Protein AF-A0A7S1E0P8-F1 (afdb_monomer_lite)

Radius of gyration: 12.57 Å; chains: 1; bounding box: 30×22×33 Å

InterPro domains:
  IPR011989 Armadillo-like helical [G3DSA:1.25.10.10] (1-109)

Sequence (109 aa):
TLSYAMFSDHELVRTAGTEAMCNLIPHPAMMKYLSDAENLRLWLAFAASYEENFECARAALGCLAMSTDVQDVAEILVGLKTFRESALSLLESGKLELMHRVLVMIQNL

pLDDT: mean 96.44, std 2.89, range [74.25, 98.56]

Structure (mmCIF, N/CA/C/O backbone):
data_AF-A0A7S1E0P8-F1
#
_entry.id   AF-A0A7S1E0P8-F1
#
loop_
_atom_site.group_PDB
_atom_site.id
_atom_site.type_symbol
_atom_site.label_atom_id
_atom_site.label_alt_id
_atom_site.label_comp_id
_atom_site.label_asym_id
_atom_site.label_entity_id
_atom_site.label_seq_id
_atom_site.pdbx_PDB_ins_code
_atom_site.Cartn_x
_atom_site.Cartn_y
_atom_site.Cartn_z
_atom_site.occupancy
_atom_site.B_iso_or_equiv
_atom_site.auth_seq_id
_atom_site.auth_comp_id
_atom_site.auth_asym_id
_atom_site.auth_atom_id
_atom_site.pdbx_PDB_model_num
ATOM 1 N N . THR A 1 1 ? -0.166 7.648 -19.091 1.00 74.25 1 THR A N 1
ATOM 2 C CA . THR A 1 1 ? 0.280 6.334 -18.568 1.00 74.25 1 THR A CA 1
ATOM 3 C C . THR A 1 1 ? -0.721 5.812 -17.548 1.00 74.25 1 THR A C 1
ATOM 5 O O . THR A 1 1 ? -1.509 6.601 -17.043 1.00 74.25 1 THR A O 1
ATOM 8 N N . LEU A 1 2 ? -0.723 4.504 -17.265 1.00 87.00 2 LEU A N 1
ATOM 9 C CA . LEU A 1 2 ? -1.668 3.861 -16.334 1.00 87.00 2 LEU A CA 1
ATOM 10 C C . LEU A 1 2 ? -1.636 4.477 -14.922 1.00 87.00 2 LEU A C 1
ATOM 12 O O . LEU A 1 2 ? -2.680 4.636 -14.303 1.00 87.00 2 LEU A O 1
ATOM 16 N N . SER A 1 3 ? -0.466 4.934 -14.472 1.00 87.12 3 SER A N 1
ATOM 17 C CA . SER A 1 3 ? -0.296 5.642 -13.199 1.00 87.12 3 SER A CA 1
ATOM 18 C C . SER A 1 3 ? -1.176 6.890 -13.047 1.00 87.12 3 SER A C 1
ATOM 20 O O . SER A 1 3 ? -1.583 7.194 -11.935 1.00 87.12 3 SER A O 1
ATOM 22 N N . TYR A 1 4 ? -1.546 7.590 -14.129 1.00 93.38 4 TYR A N 1
ATOM 23 C CA . TYR A 1 4 ? -2.464 8.738 -14.026 1.00 93.38 4 TYR A CA 1
ATOM 24 C C . TYR A 1 4 ? -3.883 8.325 -13.627 1.00 93.38 4 TYR A C 1
ATOM 26 O O . TYR A 1 4 ? -4.583 9.111 -12.995 1.00 93.38 4 TYR A O 1
ATOM 34 N N . ALA A 1 5 ? -4.312 7.101 -13.960 1.00 95.50 5 ALA A N 1
ATOM 35 C CA . ALA A 1 5 ? -5.634 6.612 -13.573 1.00 95.50 5 ALA A CA 1
ATOM 36 C C . ALA A 1 5 ? -5.772 6.519 -12.046 1.00 95.50 5 ALA A C 1
ATOM 38 O O . ALA A 1 5 ? -6.848 6.794 -11.527 1.00 95.50 5 ALA A O 1
ATOM 39 N N . MET A 1 6 ? -4.673 6.246 -11.330 1.00 94.81 6 MET A N 1
ATOM 40 C CA . MET A 1 6 ? -4.623 6.213 -9.862 1.00 94.81 6 MET A CA 1
ATOM 41 C C . MET A 1 6 ? -4.945 7.566 -9.199 1.00 94.81 6 MET A C 1
ATOM 43 O O . MET A 1 6 ? -5.209 7.617 -8.003 1.00 94.81 6 MET A O 1
ATOM 47 N N . PHE A 1 7 ? -4.933 8.665 -9.955 1.00 94.25 7 PHE A N 1
ATOM 48 C CA . PHE A 1 7 ? -5.263 10.008 -9.469 1.00 94.25 7 PHE A CA 1
ATOM 49 C C . PHE A 1 7 ? -6.586 10.525 -10.031 1.00 94.25 7 PHE A C 1
ATOM 51 O O . PHE A 1 7 ? -6.870 11.715 -9.946 1.00 94.25 7 PHE A O 1
ATOM 58 N N . SER A 1 8 ? -7.389 9.656 -10.651 1.00 95.44 8 SER A N 1
ATOM 59 C CA . SER A 1 8 ? -8.703 10.059 -11.136 1.00 95.44 8 SER A CA 1
ATOM 60 C C . SER A 1 8 ? -9.595 10.475 -9.969 1.00 95.44 8 SER A C 1
ATOM 62 O O . SER A 1 8 ? -9.662 9.775 -8.956 1.00 95.44 8 SER A O 1
ATOM 64 N N . ASP A 1 9 ? -10.343 11.564 -10.146 1.00 93.88 9 ASP A N 1
ATOM 65 C CA . ASP A 1 9 ? -11.411 11.952 -9.219 1.00 93.88 9 ASP A CA 1
ATOM 66 C C . ASP A 1 9 ? -12.497 10.870 -9.148 1.00 93.88 9 ASP A C 1
ATOM 68 O O . ASP A 1 9 ? -13.101 10.640 -8.099 1.00 93.88 9 ASP A O 1
ATOM 72 N N . HIS A 1 10 ? -12.707 10.146 -10.253 1.00 95.38 10 HIS A N 1
ATOM 73 C CA . HIS A 1 10 ? -13.679 9.070 -10.309 1.00 95.38 10 HIS A CA 1
ATOM 74 C C . HIS A 1 10 ? -13.166 7.844 -9.548 1.00 95.38 10 HIS A C 1
ATOM 76 O O . HIS A 1 10 ? -12.241 7.158 -9.985 1.00 95.3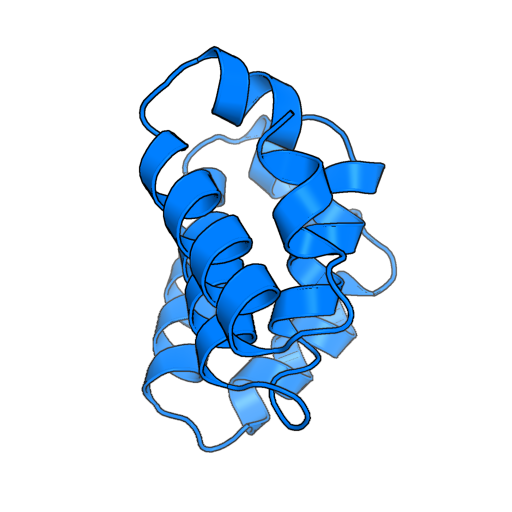8 10 HIS A O 1
ATOM 82 N N . GLU A 1 11 ? -13.840 7.514 -8.448 1.00 94.62 11 GLU A N 1
ATOM 83 C CA . GLU A 1 11 ? -13.459 6.442 -7.525 1.00 94.62 11 GLU A CA 1
ATOM 84 C C . GLU A 1 11 ? -13.178 5.106 -8.228 1.00 94.62 11 GLU A C 1
ATOM 86 O O . GLU A 1 11 ? -12.100 4.544 -8.061 1.00 94.62 11 GLU A O 1
ATOM 91 N N . LEU A 1 12 ? -14.091 4.640 -9.091 1.00 96.38 12 LEU A N 1
ATOM 92 C CA . LEU A 1 12 ? -13.909 3.376 -9.822 1.00 96.38 12 LEU A CA 1
ATOM 93 C C . LEU A 1 12 ? -12.695 3.379 -10.766 1.00 96.38 12 LEU A C 1
ATOM 95 O O . LEU A 1 12 ? -12.036 2.354 -10.916 1.00 96.38 12 LEU A O 1
ATOM 99 N N . VAL A 1 13 ? -12.380 4.517 -11.395 1.00 96.81 13 VAL A N 1
ATOM 100 C CA . VAL A 1 13 ? -11.219 4.635 -12.293 1.00 96.81 13 VAL A CA 1
ATOM 101 C C . VAL A 1 13 ? -9.931 4.599 -11.480 1.00 96.81 13 VAL A C 1
ATOM 103 O O . VAL A 1 13 ? -8.980 3.921 -11.866 1.00 96.81 13 VAL A O 1
ATOM 106 N N . ARG A 1 14 ? -9.924 5.277 -10.329 1.00 96.19 14 ARG A N 1
ATOM 107 C CA . ARG A 1 14 ? -8.817 5.246 -9.376 1.00 96.19 14 ARG A CA 1
ATOM 108 C C . ARG A 1 14 ? -8.559 3.839 -8.853 1.00 96.19 14 ARG A C 1
ATOM 110 O O . ARG A 1 14 ? -7.426 3.375 -8.949 1.00 96.19 14 ARG A O 1
ATOM 117 N N . THR A 1 15 ? -9.595 3.142 -8.387 1.00 97.19 15 THR A N 1
ATOM 118 C CA . THR A 1 15 ? -9.487 1.750 -7.928 1.00 97.19 15 THR A CA 1
ATOM 119 C C . THR A 1 15 ? -8.933 0.850 -9.030 1.00 97.19 15 THR A C 1
ATOM 121 O O . THR A 1 15 ? -7.920 0.190 -8.814 1.00 97.19 15 THR A O 1
ATOM 124 N N . ALA A 1 16 ? -9.515 0.894 -10.233 1.00 97.75 16 ALA A N 1
ATOM 125 C CA . ALA A 1 16 ? -9.057 0.078 -11.356 1.00 97.75 16 ALA A CA 1
ATOM 126 C C . ALA A 1 16 ? -7.601 0.387 -11.750 1.00 97.75 16 ALA A C 1
ATOM 128 O O . ALA A 1 16 ? -6.839 -0.521 -12.075 1.00 97.75 16 ALA A O 1
ATOM 129 N N . GLY A 1 17 ? -7.191 1.659 -11.694 1.00 97.31 17 GLY A N 1
ATOM 130 C CA . GLY A 1 17 ? -5.807 2.072 -11.922 1.00 97.31 17 GLY A CA 1
ATOM 131 C C . GLY A 1 17 ? -4.842 1.478 -10.894 1.00 97.31 17 GLY A C 1
ATOM 132 O O . GLY A 1 17 ? -3.809 0.924 -11.273 1.00 97.31 17 GLY A O 1
ATOM 133 N N . THR A 1 18 ? -5.189 1.548 -9.608 1.00 97.50 18 THR A N 1
ATOM 134 C CA . THR A 1 18 ? -4.373 1.007 -8.510 1.00 97.50 18 THR A CA 1
ATOM 135 C C . THR A 1 18 ? -4.288 -0.519 -8.563 1.00 97.50 18 THR A C 1
ATOM 137 O O . THR A 1 18 ? -3.198 -1.073 -8.421 1.00 97.50 18 THR A O 1
ATOM 140 N N . GLU A 1 19 ? -5.395 -1.214 -8.834 1.00 97.94 19 GLU A N 1
ATOM 141 C CA . GLU A 1 19 ? -5.425 -2.674 -9.008 1.00 97.94 19 GLU A CA 1
ATOM 142 C C . GLU A 1 19 ? -4.598 -3.125 -10.213 1.00 97.94 19 GLU A C 1
ATOM 144 O O . GLU A 1 19 ? -3.796 -4.055 -10.112 1.00 97.94 19 GLU A O 1
ATOM 149 N N . ALA A 1 20 ? -4.742 -2.438 -11.349 1.00 97.69 20 ALA A N 1
ATOM 150 C CA . ALA A 1 20 ? -3.971 -2.747 -12.542 1.00 97.69 20 ALA A CA 1
ATOM 151 C C . ALA A 1 20 ? -2.468 -2.566 -12.296 1.00 97.69 20 ALA A C 1
ATOM 153 O O . ALA A 1 20 ? -1.689 -3.428 -12.689 1.00 97.69 20 ALA A O 1
ATOM 154 N N . MET A 1 21 ? -2.061 -1.498 -11.602 1.00 97.06 21 MET A N 1
ATOM 155 C CA . MET A 1 21 ? -0.661 -1.276 -11.226 1.00 97.06 21 MET A CA 1
ATOM 156 C C . MET A 1 21 ? -0.151 -2.319 -10.219 1.00 97.06 21 MET A C 1
ATOM 158 O O . MET A 1 21 ? 0.969 -2.800 -10.368 1.00 97.06 21 MET A O 1
ATOM 162 N N . CYS A 1 22 ? -0.968 -2.724 -9.243 1.00 97.31 22 CYS A N 1
ATOM 163 C CA . CYS A 1 22 ? -0.640 -3.788 -8.287 1.00 97.31 22 CYS A CA 1
ATOM 164 C C . CYS A 1 22 ? -0.344 -5.123 -8.995 1.00 97.31 22 CYS A C 1
ATOM 166 O O . CYS A 1 22 ? 0.645 -5.791 -8.701 1.00 97.31 22 CYS A O 1
ATOM 168 N N . ASN A 1 23 ? -1.122 -5.468 -10.023 1.00 97.31 23 ASN A N 1
ATOM 169 C CA . ASN A 1 23 ? -0.898 -6.681 -10.816 1.00 97.31 23 ASN A CA 1
ATOM 170 C C . ASN A 1 23 ? 0.396 -6.654 -11.655 1.00 97.31 23 ASN A C 1
ATOM 172 O O . ASN A 1 23 ? 0.801 -7.691 -12.181 1.00 97.31 23 ASN A O 1
ATOM 176 N N . LEU A 1 24 ? 1.060 -5.500 -11.796 1.00 96.44 24 LEU A N 1
ATOM 177 C CA . LEU A 1 24 ? 2.307 -5.370 -12.557 1.00 96.44 24 LEU A CA 1
ATOM 178 C C . LEU A 1 24 ? 3.567 -5.662 -11.736 1.00 96.44 24 LEU A C 1
ATOM 180 O O . LEU A 1 24 ? 4.649 -5.645 -12.314 1.00 96.44 24 LEU A O 1
ATOM 184 N N . ILE A 1 25 ? 3.467 -5.950 -10.435 1.00 94.44 25 ILE A N 1
ATOM 185 C CA . ILE A 1 25 ? 4.618 -6.240 -9.554 1.00 94.44 25 ILE A CA 1
ATOM 186 C C . ILE A 1 25 ? 5.597 -7.282 -10.116 1.00 94.44 25 ILE A C 1
ATOM 188 O O . ILE A 1 25 ? 6.799 -7.035 -10.037 1.00 94.44 25 ILE A O 1
ATOM 192 N N . PRO A 1 26 ? 5.161 -8.385 -10.763 1.00 92.12 26 PRO A N 1
ATOM 193 C CA . PRO A 1 26 ? 6.101 -9.340 -11.357 1.00 92.12 26 PRO A CA 1
ATOM 194 C C . PRO A 1 26 ? 6.992 -8.737 -12.456 1.00 92.12 26 PRO A C 1
ATOM 196 O O . PRO A 1 26 ? 7.988 -9.341 -12.853 1.00 92.12 26 PRO A O 1
ATOM 199 N N . HIS A 1 27 ? 6.636 -7.568 -12.995 1.00 96.12 27 HIS A N 1
ATOM 200 C CA . HIS A 1 27 ? 7.369 -6.917 -14.066 1.00 96.12 27 HIS A CA 1
ATOM 201 C C . HIS A 1 27 ? 8.505 -6.024 -13.517 1.00 96.12 27 HIS A C 1
ATOM 203 O O . HIS A 1 27 ? 8.245 -5.111 -12.729 1.00 96.12 27 HIS A O 1
ATOM 209 N N . PRO A 1 28 ? 9.758 -6.153 -14.005 1.00 94.94 28 PRO A N 1
ATOM 210 C CA . PRO A 1 28 ? 10.908 -5.410 -13.470 1.00 94.94 28 PRO A CA 1
ATOM 211 C C . PRO A 1 28 ? 10.759 -3.883 -13.482 1.00 94.94 28 PRO A C 1
ATOM 213 O O . PRO A 1 28 ? 11.255 -3.196 -12.593 1.00 94.94 28 PRO A O 1
ATOM 216 N N . ALA A 1 29 ? 10.063 -3.329 -14.481 1.00 94.81 29 ALA A N 1
ATOM 217 C CA . ALA A 1 29 ? 9.812 -1.888 -14.545 1.00 94.81 29 ALA A CA 1
ATOM 218 C C . ALA A 1 29 ? 8.918 -1.385 -13.398 1.00 94.81 29 ALA A C 1
ATOM 220 O O . ALA A 1 29 ? 9.089 -0.250 -12.963 1.00 94.81 29 ALA A O 1
ATOM 221 N N . MET A 1 30 ? 7.996 -2.221 -12.906 1.00 95.19 30 MET A N 1
ATOM 222 C CA . MET A 1 30 ? 7.160 -1.892 -11.752 1.00 95.19 30 MET A CA 1
ATOM 223 C C . MET A 1 30 ? 7.988 -1.917 -10.468 1.00 95.19 30 MET A C 1
ATOM 225 O O . MET A 1 30 ? 7.921 -0.976 -9.686 1.00 95.19 30 MET A O 1
ATOM 229 N N . MET A 1 31 ? 8.843 -2.929 -10.292 1.00 95.44 31 MET A N 1
ATOM 230 C CA . MET A 1 31 ? 9.749 -2.979 -9.140 1.00 95.44 31 MET A CA 1
ATOM 231 C C . MET A 1 31 ? 10.705 -1.789 -9.117 1.00 95.44 31 MET A C 1
ATOM 233 O O . MET A 1 31 ? 10.816 -1.124 -8.096 1.00 95.44 31 MET A O 1
ATOM 237 N N . LYS A 1 32 ? 11.295 -1.426 -10.264 1.00 94.94 32 LYS A N 1
ATOM 238 C CA . LYS A 1 32 ? 12.112 -0.209 -10.382 1.00 94.94 32 LYS A CA 1
ATOM 239 C C . LYS A 1 32 ? 11.330 1.063 -10.037 1.00 94.94 32 LYS A C 1
ATOM 241 O O . LYS A 1 32 ? 11.897 1.984 -9.461 1.00 94.94 32 LYS A O 1
ATOM 246 N N . TYR A 1 33 ? 10.056 1.134 -10.416 1.00 95.19 33 TYR A N 1
ATOM 247 C CA . TYR A 1 33 ? 9.178 2.251 -10.068 1.00 95.19 33 TYR A CA 1
ATOM 248 C C . TYR A 1 33 ? 8.917 2.321 -8.551 1.00 95.19 33 TYR A C 1
ATOM 250 O O . TYR A 1 33 ? 8.922 3.414 -7.989 1.00 95.19 33 TYR A O 1
ATOM 258 N N . LEU A 1 34 ? 8.760 1.174 -7.883 1.00 95.62 34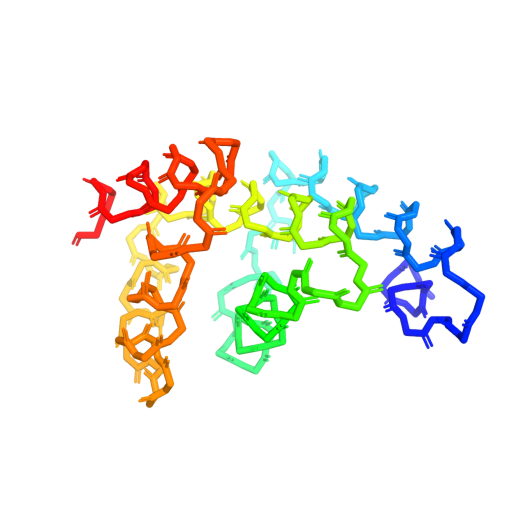 LEU A N 1
ATOM 259 C CA . LEU A 1 34 ? 8.604 1.073 -6.427 1.00 95.62 34 LEU A CA 1
ATOM 260 C C . LEU A 1 34 ? 9.917 1.224 -5.645 1.00 95.62 34 LEU A C 1
ATOM 262 O O . LEU A 1 34 ? 9.868 1.440 -4.445 1.00 95.62 34 LEU A O 1
ATOM 266 N N . SER A 1 35 ? 11.086 1.175 -6.284 1.00 94.31 35 SER A N 1
ATOM 267 C CA . SER A 1 35 ? 12.364 1.520 -5.637 1.00 94.31 35 SER A CA 1
ATOM 268 C C . SER A 1 35 ? 12.555 3.032 -5.430 1.00 94.31 35 SER A C 1
ATOM 270 O O . SER A 1 35 ? 13.605 3.464 -4.964 1.00 94.31 35 SER A O 1
ATOM 272 N N . ASP A 1 36 ? 11.571 3.853 -5.800 1.00 96.06 36 ASP A N 1
ATOM 273 C CA . ASP A 1 36 ? 11.562 5.292 -5.556 1.00 96.06 36 ASP A CA 1
ATOM 274 C C . ASP A 1 36 ? 10.746 5.633 -4.296 1.00 96.06 36 ASP A C 1
ATOM 276 O O . ASP A 1 36 ? 9.597 5.209 -4.130 1.00 96.06 36 ASP A O 1
ATOM 280 N N . ALA A 1 37 ? 11.340 6.430 -3.405 1.00 97.25 37 ALA A N 1
ATOM 281 C CA . ALA A 1 37 ? 10.745 6.764 -2.114 1.00 97.25 37 ALA A CA 1
ATOM 282 C C . ALA A 1 37 ? 9.458 7.597 -2.230 1.00 97.25 37 ALA A C 1
ATOM 284 O O . ALA A 1 37 ? 8.562 7.459 -1.393 1.00 97.25 37 ALA A O 1
ATOM 285 N N . GLU A 1 38 ? 9.335 8.458 -3.246 1.00 96.81 38 GLU A N 1
ATOM 286 C CA . GLU A 1 38 ? 8.127 9.264 -3.442 1.00 96.81 38 GLU A CA 1
ATOM 287 C C . GLU A 1 38 ? 6.961 8.390 -3.894 1.00 96.81 38 GLU A C 1
ATOM 289 O O . GLU A 1 38 ? 5.843 8.552 -3.394 1.00 96.81 38 GLU A O 1
ATOM 294 N N . ASN A 1 39 ? 7.235 7.419 -4.770 1.00 96.56 39 ASN A N 1
ATOM 295 C CA . ASN A 1 39 ? 6.247 6.426 -5.168 1.00 96.56 39 ASN A CA 1
ATOM 296 C C . ASN A 1 39 ? 5.811 5.590 -3.961 1.00 96.56 39 ASN A C 1
ATOM 298 O O . ASN A 1 39 ? 4.617 5.543 -3.675 1.00 96.56 39 ASN A O 1
ATOM 302 N N . LEU A 1 40 ? 6.725 5.000 -3.184 1.00 97.44 40 LEU A N 1
ATOM 303 C CA . LEU A 1 40 ? 6.333 4.221 -1.996 1.00 97.44 40 LEU A CA 1
ATOM 304 C C . LEU A 1 40 ? 5.525 5.041 -0.990 1.00 97.44 40 LEU A C 1
ATOM 306 O O . LEU A 1 40 ? 4.546 4.540 -0.436 1.00 97.44 40 LEU A O 1
ATOM 310 N N . ARG A 1 41 ? 5.872 6.318 -0.800 1.00 97.81 41 ARG A N 1
ATOM 311 C CA . ARG A 1 41 ? 5.096 7.228 0.048 1.00 97.81 41 ARG A CA 1
ATOM 312 C C . ARG A 1 41 ? 3.666 7.402 -0.454 1.00 97.81 41 ARG A C 1
ATOM 314 O O . ARG A 1 41 ? 2.745 7.417 0.359 1.00 97.81 41 ARG A O 1
ATOM 321 N N . LEU A 1 42 ? 3.473 7.519 -1.765 1.00 96.88 42 LEU A N 1
ATOM 322 C CA . LEU A 1 42 ? 2.143 7.582 -2.367 1.00 96.88 42 LEU A CA 1
ATOM 323 C C . LEU A 1 42 ? 1.354 6.288 -2.128 1.00 96.88 42 LEU A C 1
ATOM 325 O O . LEU A 1 42 ? 0.200 6.347 -1.711 1.00 96.88 42 LEU A O 1
ATOM 329 N N . TRP A 1 43 ? 1.970 5.126 -2.354 1.00 97.88 43 TRP A N 1
ATOM 330 C CA . TRP A 1 43 ? 1.318 3.831 -2.137 1.00 97.88 43 TRP A CA 1
ATOM 331 C C . TRP A 1 43 ? 0.937 3.620 -0.668 1.00 97.88 43 TRP A C 1
ATOM 333 O O . TRP A 1 43 ? -0.167 3.158 -0.381 1.00 97.88 43 TRP A O 1
ATOM 343 N N . LEU A 1 44 ? 1.803 4.026 0.264 1.00 98.31 44 LEU A N 1
ATOM 344 C CA . LEU A 1 44 ? 1.511 3.997 1.695 1.00 98.31 44 LEU A CA 1
ATOM 345 C C . LEU A 1 44 ? 0.355 4.936 2.060 1.00 98.31 44 LEU A C 1
ATOM 347 O O . LEU A 1 44 ? -0.506 4.557 2.851 1.00 98.31 44 LEU A O 1
ATOM 351 N N . ALA A 1 45 ? 0.297 6.128 1.461 1.00 97.44 45 ALA A N 1
ATOM 352 C CA . ALA A 1 45 ? -0.818 7.050 1.658 1.00 97.44 45 ALA A CA 1
ATOM 353 C C . ALA A 1 45 ? -2.141 6.453 1.150 1.00 97.44 45 ALA A C 1
ATOM 355 O O . ALA A 1 45 ? -3.133 6.478 1.870 1.00 97.44 45 ALA A O 1
ATOM 356 N N . PHE A 1 46 ? -2.154 5.838 -0.037 1.00 97.31 46 PHE A N 1
ATOM 357 C CA . PHE A 1 46 ? -3.348 5.161 -0.555 1.00 97.31 46 PHE A CA 1
ATOM 358 C C . PHE A 1 46 ? -3.798 3.994 0.315 1.00 97.31 46 PHE A C 1
ATOM 360 O O . PHE A 1 46 ? -4.999 3.825 0.509 1.00 97.31 46 PHE A O 1
ATOM 367 N N . ALA A 1 47 ? -2.863 3.216 0.863 1.00 98.12 47 ALA A N 1
ATOM 368 C CA . ALA A 1 47 ? -3.191 2.182 1.834 1.00 98.12 47 ALA A CA 1
ATOM 369 C C . ALA A 1 47 ? -3.821 2.792 3.100 1.00 98.12 47 ALA A C 1
ATOM 371 O O . ALA A 1 47 ? -4.866 2.327 3.551 1.00 98.12 47 ALA A O 1
ATOM 372 N N . ALA A 1 48 ? -3.228 3.855 3.650 1.00 97.50 48 ALA A N 1
ATOM 373 C CA . ALA A 1 48 ? -3.705 4.506 4.870 1.00 97.50 48 ALA A CA 1
ATOM 374 C C . ALA A 1 48 ? -5.072 5.208 4.710 1.00 97.50 48 ALA A C 1
ATOM 376 O O . ALA A 1 48 ? -5.817 5.295 5.680 1.00 97.50 48 ALA A O 1
ATOM 377 N N . SER A 1 49 ? -5.458 5.636 3.502 1.00 96.31 49 SER A N 1
ATOM 378 C CA . SER A 1 49 ? -6.767 6.250 3.198 1.00 96.31 49 SER A CA 1
ATOM 379 C C . SER A 1 49 ? -7.923 5.238 3.060 1.00 96.31 49 SER A C 1
ATOM 381 O O .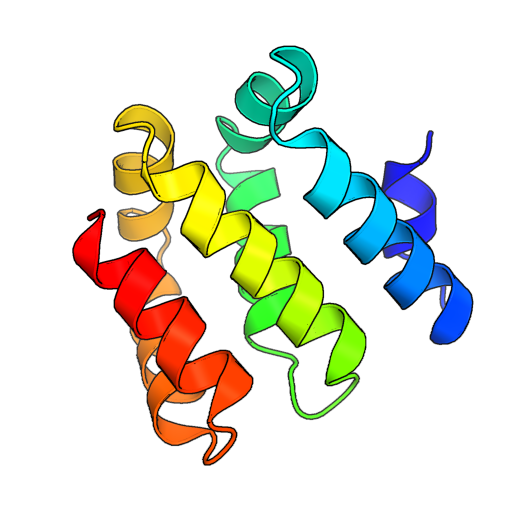 SER A 1 49 ? -8.848 5.416 2.264 1.00 96.31 49 SER A O 1
ATOM 383 N N . TYR A 1 50 ? -7.911 4.157 3.843 1.00 96.94 50 TYR A N 1
ATOM 384 C CA . TYR A 1 50 ? -8.881 3.057 3.744 1.00 96.94 50 TYR A CA 1
ATOM 385 C C . TYR A 1 50 ? -10.327 3.416 4.107 1.00 96.94 50 TYR A C 1
ATOM 387 O O . TYR A 1 50 ? -11.227 2.586 3.922 1.00 96.94 50 TYR A O 1
ATOM 395 N N . GLU A 1 51 ? -10.555 4.570 4.733 1.00 96.00 51 GLU A N 1
ATOM 396 C CA . GLU A 1 51 ? -11.896 5.071 5.060 1.00 96.00 51 GLU A CA 1
ATOM 397 C C . GLU A 1 51 ? -12.557 5.736 3.854 1.00 96.00 51 GLU A C 1
ATOM 399 O O . GLU A 1 51 ? -13.772 5.653 3.711 1.00 96.00 51 GLU A O 1
ATOM 404 N N . GLU A 1 52 ? -11.759 6.327 2.961 1.00 94.25 52 GLU A N 1
ATOM 405 C CA . GLU A 1 52 ? -12.248 7.009 1.762 1.00 94.25 52 GLU A CA 1
ATOM 406 C C . GLU A 1 52 ? -12.585 6.020 0.646 1.00 94.25 52 GLU A C 1
ATOM 408 O O . GLU A 1 52 ? -13.615 6.143 -0.008 1.00 94.25 52 GLU A O 1
ATOM 413 N N . ASN A 1 53 ? -11.707 5.043 0.409 1.00 95.56 53 ASN A N 1
ATOM 414 C CA . ASN A 1 53 ? -11.907 4.014 -0.607 1.00 95.56 53 ASN A CA 1
ATOM 415 C C . ASN A 1 53 ? -11.181 2.733 -0.188 1.00 95.56 53 ASN A C 1
ATOM 417 O O . ASN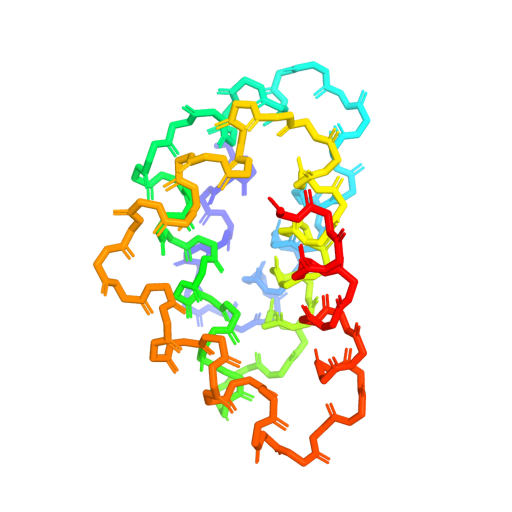 A 1 53 ? -9.971 2.573 -0.379 1.00 95.56 53 ASN A O 1
ATOM 421 N N . PHE A 1 54 ? -11.950 1.810 0.383 1.00 97.19 54 PHE A N 1
ATOM 422 C CA . PHE A 1 54 ? -11.436 0.539 0.877 1.00 97.19 54 PHE A CA 1
ATOM 423 C C . PHE A 1 54 ? -10.794 -0.313 -0.225 1.00 97.19 54 PHE A C 1
ATOM 425 O O . PHE A 1 54 ? -9.729 -0.883 -0.001 1.00 97.19 54 PHE A O 1
ATOM 432 N N . GLU A 1 55 ? -11.403 -0.385 -1.409 1.00 97.50 55 GLU A N 1
ATOM 433 C CA . GLU A 1 55 ? -10.908 -1.224 -2.507 1.00 97.50 55 GLU A CA 1
ATOM 434 C C . GLU A 1 55 ? -9.547 -0.730 -3.015 1.00 97.50 55 GLU A C 1
ATOM 436 O O . GLU A 1 55 ? -8.614 -1.517 -3.193 1.00 97.50 55 GLU A O 1
ATOM 441 N N . CYS A 1 56 ? -9.391 0.590 -3.153 1.00 97.06 56 CYS A N 1
ATOM 442 C CA . CYS A 1 56 ? -8.123 1.213 -3.521 1.00 97.06 56 CYS A CA 1
ATOM 443 C C . CYS A 1 56 ? -7.054 0.993 -2.444 1.00 97.06 56 CYS A C 1
ATOM 445 O O . CYS A 1 56 ? -5.929 0.615 -2.770 1.00 97.06 56 CYS A O 1
ATOM 447 N N . ALA A 1 57 ? -7.399 1.171 -1.166 1.00 98.19 57 ALA A N 1
ATOM 448 C CA . ALA A 1 57 ? -6.478 0.923 -0.060 1.00 98.19 57 ALA A CA 1
ATOM 449 C C . ALA A 1 57 ? -6.041 -0.545 0.016 1.00 98.19 57 ALA A C 1
ATOM 451 O O . ALA A 1 57 ? -4.863 -0.842 0.218 1.00 98.19 57 ALA A O 1
ATOM 452 N N . ARG A 1 58 ? -6.971 -1.475 -0.214 1.00 98.38 58 ARG A N 1
ATOM 453 C CA . ARG A 1 58 ? -6.699 -2.912 -0.271 1.00 98.38 58 ARG A CA 1
ATOM 454 C C . ARG A 1 58 ? -5.728 -3.258 -1.396 1.00 98.38 58 ARG A C 1
ATOM 456 O O . ARG A 1 58 ? -4.781 -4.010 -1.162 1.00 98.38 58 ARG A O 1
ATOM 463 N N . ALA A 1 59 ? -5.941 -2.709 -2.591 1.00 98.31 59 ALA A N 1
ATOM 464 C CA . ALA A 1 59 ? -5.048 -2.900 -3.729 1.00 98.31 59 ALA A CA 1
ATOM 465 C C . ALA A 1 59 ? -3.658 -2.298 -3.468 1.00 98.31 59 ALA A C 1
ATOM 467 O O . ALA A 1 59 ? -2.645 -2.952 -3.726 1.00 98.31 59 ALA A O 1
ATOM 468 N N . ALA A 1 60 ? -3.611 -1.087 -2.904 1.00 98.12 60 ALA A N 1
ATOM 469 C CA . ALA A 1 60 ? -2.371 -0.395 -2.579 1.00 98.12 60 ALA A CA 1
ATOM 470 C C . ALA A 1 60 ? -1.540 -1.154 -1.541 1.00 98.12 60 ALA A C 1
ATOM 472 O O . ALA A 1 60 ? -0.345 -1.374 -1.727 1.00 98.12 60 ALA A O 1
ATOM 473 N N . LEU A 1 61 ? -2.185 -1.627 -0.479 1.00 98.38 61 LEU A N 1
ATOM 474 C CA . LEU A 1 61 ? -1.514 -2.391 0.557 1.00 98.38 61 LEU A CA 1
ATOM 475 C C . LEU A 1 61 ? -1.085 -3.782 0.076 1.00 98.38 61 LEU A C 1
ATOM 477 O O . LEU A 1 61 ? -0.020 -4.258 0.455 1.00 98.38 61 LEU A O 1
ATOM 481 N N . GLY A 1 62 ? -1.884 -4.427 -0.780 1.00 98.06 62 GLY A N 1
ATOM 482 C CA . GLY A 1 62 ? -1.474 -5.661 -1.451 1.00 98.06 62 GLY A CA 1
ATOM 483 C C . GLY A 1 62 ? -0.201 -5.463 -2.270 1.00 98.06 62 GLY A C 1
ATOM 484 O O . GLY A 1 62 ? 0.685 -6.312 -2.230 1.00 98.06 62 GLY A O 1
ATOM 485 N N . CYS A 1 63 ? -0.082 -4.315 -2.941 1.00 98.06 63 CYS A N 1
ATOM 486 C CA . CYS A 1 63 ? 1.113 -3.963 -3.695 1.00 98.06 63 CYS A CA 1
ATOM 487 C C . CYS A 1 63 ? 2.339 -3.835 -2.788 1.00 98.06 63 CYS A C 1
ATOM 489 O O . CYS A 1 63 ? 3.351 -4.492 -3.028 1.00 98.06 63 CYS A O 1
ATOM 491 N N . LEU A 1 64 ? 2.212 -3.076 -1.695 1.00 98.06 64 LEU A N 1
ATOM 492 C CA . LEU A 1 64 ? 3.283 -2.930 -0.709 1.00 98.06 64 LEU A CA 1
ATOM 493 C C . LEU A 1 64 ? 3.710 -4.287 -0.141 1.00 98.06 64 LEU A C 1
ATOM 495 O O . LEU A 1 64 ? 4.887 -4.619 -0.219 1.00 98.06 64 LEU A O 1
ATOM 499 N N . ALA A 1 65 ? 2.759 -5.100 0.327 1.00 98.00 65 ALA A N 1
ATOM 500 C CA . ALA A 1 65 ? 3.031 -6.403 0.931 1.00 98.00 65 ALA A CA 1
ATOM 501 C C . ALA A 1 65 ? 3.769 -7.379 -0.000 1.00 98.00 65 ALA A C 1
ATOM 503 O O . ALA A 1 65 ? 4.599 -8.151 0.464 1.00 98.00 65 ALA A O 1
ATOM 504 N N . MET A 1 66 ? 3.478 -7.355 -1.305 1.00 97.44 66 MET A N 1
ATOM 505 C CA . MET A 1 66 ? 4.196 -8.180 -2.283 1.00 97.44 66 MET A CA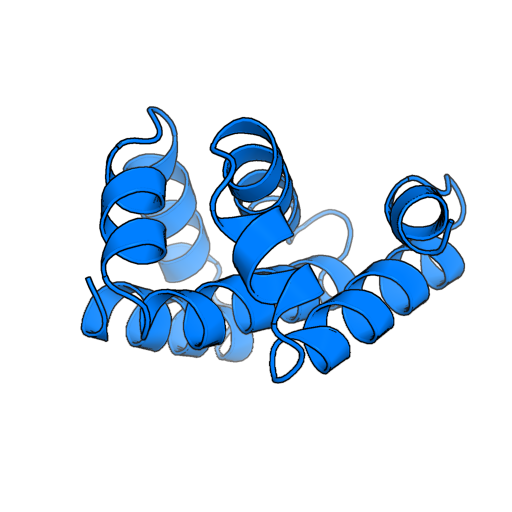 1
ATOM 506 C C . MET A 1 66 ? 5.566 -7.593 -2.643 1.00 97.44 66 MET A C 1
ATOM 508 O O . MET A 1 66 ? 6.512 -8.336 -2.877 1.00 97.44 66 MET A O 1
ATOM 512 N N . SER A 1 67 ? 5.682 -6.264 -2.701 1.00 97.19 67 SER A N 1
ATOM 513 C CA . SER A 1 67 ? 6.921 -5.589 -3.102 1.00 97.19 67 SER A CA 1
ATOM 514 C C . SER A 1 67 ? 8.015 -5.601 -2.031 1.00 97.19 67 SER A C 1
ATOM 516 O O . SER A 1 67 ? 9.191 -5.541 -2.383 1.00 97.19 67 SER A O 1
ATOM 518 N N . THR A 1 68 ? 7.652 -5.714 -0.747 1.00 97.25 68 THR A N 1
ATOM 519 C CA . THR A 1 68 ? 8.610 -5.751 0.371 1.00 97.25 68 THR A CA 1
ATOM 520 C C . THR A 1 68 ? 9.424 -7.039 0.453 1.00 97.25 68 THR A C 1
ATOM 522 O O . THR A 1 68 ? 10.387 -7.072 1.204 1.00 97.25 68 THR A O 1
ATOM 525 N N . ASP A 1 69 ? 9.119 -8.064 -0.350 1.00 94.81 69 ASP A N 1
ATOM 526 C CA . ASP A 1 69 ? 10.006 -9.228 -0.535 1.00 94.81 69 ASP A CA 1
ATOM 527 C C . ASP A 1 69 ? 11.365 -8.832 -1.162 1.00 94.81 69 ASP A C 1
ATOM 529 O O . ASP A 1 69 ? 12.350 -9.564 -1.089 1.00 94.81 69 ASP A O 1
ATOM 533 N N . VAL A 1 70 ? 11.448 -7.638 -1.766 1.00 95.00 70 VAL A N 1
ATOM 534 C CA . VAL A 1 70 ? 12.700 -7.042 -2.243 1.00 95.00 70 VAL A CA 1
ATOM 535 C C . VAL A 1 70 ? 13.277 -6.106 -1.180 1.00 95.00 70 VAL A C 1
ATOM 537 O O . VAL A 1 70 ? 12.683 -5.074 -0.866 1.00 95.00 70 VAL A O 1
ATOM 540 N N . GLN A 1 71 ? 14.485 -6.424 -0.702 1.00 93.88 71 GLN A N 1
ATOM 541 C CA . GLN A 1 71 ? 15.170 -5.716 0.391 1.00 93.88 71 GLN A CA 1
ATOM 542 C C . GLN A 1 71 ? 15.227 -4.190 0.205 1.00 93.88 71 GLN A C 1
ATOM 544 O O . GLN A 1 71 ? 14.857 -3.449 1.111 1.00 93.88 71 GLN A O 1
ATOM 549 N N . ASP A 1 72 ? 15.618 -3.708 -0.979 1.00 94.25 72 ASP A N 1
ATOM 550 C CA . ASP A 1 72 ? 15.712 -2.266 -1.254 1.00 94.25 72 ASP A CA 1
ATOM 551 C C . ASP A 1 72 ? 14.364 -1.551 -1.049 1.00 94.25 72 ASP A C 1
ATOM 553 O O . ASP A 1 72 ? 14.309 -0.432 -0.542 1.00 94.25 72 ASP A O 1
ATOM 557 N N . VAL A 1 73 ? 13.254 -2.198 -1.420 1.00 96.94 73 VAL A N 1
ATOM 558 C CA . VAL A 1 73 ? 11.905 -1.644 -1.243 1.00 96.94 73 VAL A CA 1
ATOM 559 C C . VAL A 1 73 ? 11.527 -1.620 0.238 1.00 96.94 73 VAL A C 1
ATOM 561 O O . VAL A 1 73 ? 11.000 -0.613 0.713 1.00 96.94 73 VAL A O 1
ATOM 564 N N . ALA A 1 74 ? 11.823 -2.697 0.973 1.00 97.62 74 ALA A N 1
ATOM 565 C CA . ALA A 1 74 ? 11.577 -2.792 2.410 1.00 97.62 74 ALA A CA 1
ATOM 566 C C . ALA A 1 74 ? 12.313 -1.691 3.194 1.00 97.62 74 ALA A C 1
ATOM 568 O O . ALA A 1 74 ? 11.698 -0.979 3.992 1.00 97.62 74 ALA A O 1
ATOM 569 N N . GLU A 1 75 ? 13.603 -1.490 2.918 1.00 97.44 75 GLU A N 1
ATOM 570 C CA . GLU A 1 75 ? 14.431 -0.484 3.593 1.00 97.44 75 GLU A CA 1
ATOM 571 C C . GLU A 1 75 ? 13.928 0.943 3.346 1.00 97.44 75 GLU A C 1
ATOM 573 O O . GLU A 1 75 ? 13.804 1.738 4.284 1.00 97.44 75 GLU A O 1
ATOM 578 N N . ILE A 1 76 ? 13.578 1.266 2.096 1.00 97.88 76 ILE A N 1
ATOM 579 C CA . ILE A 1 76 ? 13.031 2.583 1.749 1.00 97.88 76 ILE A CA 1
ATOM 580 C C . ILE A 1 76 ? 11.676 2.793 2.428 1.00 97.88 76 ILE A C 1
ATOM 582 O O . ILE A 1 76 ? 11.432 3.873 2.974 1.00 97.88 76 ILE A O 1
ATOM 586 N N . LEU A 1 77 ? 10.808 1.774 2.425 1.00 98.19 77 LEU A N 1
ATOM 587 C CA . LEU A 1 77 ? 9.477 1.843 3.022 1.00 98.19 77 LEU A CA 1
ATOM 588 C C . LEU A 1 77 ? 9.546 2.100 4.534 1.00 98.19 77 LEU A C 1
ATOM 590 O O . LEU A 1 77 ? 8.865 3.003 5.020 1.00 98.19 77 LEU A O 1
ATOM 594 N N . VAL A 1 78 ? 10.395 1.369 5.265 1.00 97.62 78 VAL A N 1
ATOM 595 C CA . VAL A 1 78 ? 10.618 1.569 6.712 1.00 97.62 78 VAL A CA 1
ATOM 596 C C . VAL A 1 78 ? 11.221 2.942 7.002 1.00 97.62 78 VAL A C 1
ATOM 598 O O . VAL A 1 78 ? 10.899 3.561 8.017 1.00 97.62 78 VAL A O 1
ATOM 601 N N . GLY A 1 79 ? 12.067 3.445 6.100 1.00 97.56 79 GLY A N 1
ATOM 602 C CA . GLY A 1 79 ? 12.668 4.773 6.196 1.00 97.56 79 GLY A CA 1
ATOM 603 C C . GLY A 1 79 ? 11.682 5.937 6.025 1.00 97.56 79 GLY A C 1
ATOM 604 O O . GLY A 1 79 ? 12.026 7.080 6.347 1.00 97.56 79 GLY A O 1
ATOM 605 N N . LEU A 1 80 ? 10.457 5.697 5.541 1.00 98.00 80 LEU A N 1
ATOM 606 C CA . LEU A 1 80 ? 9.455 6.752 5.392 1.00 98.00 80 LEU A CA 1
ATOM 607 C C . LEU A 1 80 ? 8.973 7.254 6.759 1.00 98.00 80 LEU A C 1
ATOM 609 O O . LEU A 1 80 ? 8.547 6.488 7.619 1.00 98.00 80 LEU A O 1
ATOM 613 N N . LYS A 1 81 ? 8.932 8.580 6.934 1.00 97.12 81 LYS A N 1
ATOM 614 C CA . LYS A 1 81 ? 8.545 9.222 8.207 1.00 97.12 81 LYS A CA 1
ATOM 615 C C . LYS A 1 81 ? 7.177 8.778 8.739 1.00 97.12 81 LYS A C 1
ATOM 617 O O . LYS A 1 81 ? 7.004 8.680 9.947 1.00 97.12 81 LYS A O 1
ATOM 622 N N . THR A 1 82 ? 6.219 8.530 7.847 1.00 96.62 82 THR A N 1
ATOM 623 C CA . THR A 1 82 ? 4.842 8.148 8.196 1.00 96.62 82 THR A CA 1
ATOM 624 C C . THR A 1 82 ? 4.647 6.639 8.312 1.00 96.62 82 THR A C 1
ATOM 626 O O . THR A 1 82 ? 3.558 6.210 8.674 1.00 96.62 82 THR A O 1
ATOM 629 N N . PHE A 1 83 ? 5.674 5.825 8.031 1.00 98.00 83 PHE A N 1
ATOM 630 C CA . PHE A 1 83 ? 5.556 4.366 7.974 1.00 98.00 83 PHE A CA 1
ATOM 631 C C . PHE A 1 83 ? 4.915 3.783 9.230 1.00 98.00 83 PHE A C 1
ATOM 633 O O . PHE A 1 83 ? 3.902 3.091 9.151 1.00 98.00 83 PHE A O 1
ATOM 640 N N . ARG A 1 84 ? 5.470 4.118 10.399 1.00 97.94 84 ARG A N 1
ATOM 641 C CA . ARG A 1 84 ? 5.007 3.580 11.681 1.00 97.94 84 ARG A CA 1
ATOM 642 C C . ARG A 1 84 ? 3.547 3.933 11.966 1.00 97.94 84 ARG A C 1
ATOM 644 O O . ARG A 1 84 ? 2.786 3.064 12.373 1.00 97.94 84 ARG A O 1
ATOM 651 N N . GLU A 1 85 ? 3.167 5.191 11.764 1.00 98.12 85 GLU A N 1
ATOM 652 C CA . GLU A 1 85 ? 1.802 5.665 12.022 1.00 98.12 85 GLU A CA 1
ATOM 653 C C . GLU A 1 85 ? 0.801 5.024 11.054 1.00 98.12 85 GLU A C 1
ATOM 655 O O . GLU A 1 85 ? -0.231 4.514 11.488 1.00 98.12 85 GLU A O 1
ATOM 660 N N . SER A 1 86 ? 1.135 4.959 9.760 1.00 98.12 86 SER A N 1
ATOM 661 C CA . SER A 1 86 ? 0.302 4.304 8.747 1.00 98.12 86 SER A CA 1
ATOM 662 C C . SER A 1 86 ? 0.146 2.803 9.008 1.00 98.12 86 SER A C 1
ATOM 664 O O . SER A 1 86 ? -0.964 2.283 8.919 1.00 98.12 86 SER A O 1
ATOM 666 N N . ALA A 1 87 ? 1.225 2.101 9.370 1.00 98.06 87 ALA A N 1
ATOM 667 C CA . ALA A 1 87 ? 1.179 0.671 9.672 1.00 98.06 87 ALA A CA 1
ATOM 668 C C . ALA A 1 87 ? 0.313 0.369 10.907 1.00 98.06 87 ALA A C 1
ATOM 670 O O . ALA A 1 87 ? -0.493 -0.560 10.869 1.00 98.06 87 ALA A O 1
ATOM 671 N N . LEU A 1 88 ? 0.430 1.168 11.975 1.00 98.12 88 LEU A N 1
ATOM 672 C CA . LEU A 1 88 ? -0.411 1.028 13.169 1.00 98.12 88 LEU A CA 1
ATOM 673 C C . LEU A 1 88 ? -1.887 1.285 12.851 1.00 98.12 88 LEU A C 1
ATOM 675 O O . LEU A 1 88 ? -2.723 0.445 13.166 1.00 98.12 88 LEU A O 1
ATOM 679 N N . SER A 1 89 ? -2.200 2.376 12.146 1.00 98.00 89 SER A N 1
ATOM 680 C CA . SER A 1 89 ? -3.575 2.684 11.730 1.00 98.00 89 SER A CA 1
ATOM 681 C C . SER A 1 89 ? -4.197 1.554 10.898 1.00 98.00 89 SER A C 1
ATOM 683 O O . SER A 1 89 ? -5.346 1.175 11.114 1.00 98.00 89 SER A O 1
ATOM 685 N N . LEU A 1 90 ? -3.431 0.951 9.989 1.00 98.25 90 LEU A N 1
ATOM 686 C CA . LEU A 1 90 ? -3.887 -0.181 9.184 1.00 98.25 90 LEU A CA 1
ATOM 687 C C . LEU A 1 90 ? -4.123 -1.458 10.009 1.00 98.25 90 LEU A C 1
ATOM 689 O O . LEU A 1 90 ? -5.099 -2.172 9.754 1.00 98.25 90 LEU A O 1
ATOM 693 N N . LEU A 1 91 ? -3.271 -1.740 11.001 1.00 98.12 91 LEU A N 1
ATOM 694 C CA . LEU A 1 91 ? -3.464 -2.847 11.951 1.00 98.12 91 LEU A CA 1
ATOM 695 C C . LEU A 1 91 ? -4.694 -2.633 12.840 1.00 98.12 91 LEU A C 1
ATOM 697 O O . LEU A 1 91 ? -5.387 -3.590 13.173 1.00 98.12 91 LEU A O 1
ATOM 701 N N . GLU A 1 92 ? -4.984 -1.386 13.193 1.00 97.56 92 GLU A N 1
ATOM 702 C CA . GLU A 1 92 ? -6.116 -0.998 14.040 1.00 97.56 92 GLU A CA 1
ATOM 703 C C . GLU A 1 92 ? -7.411 -0.758 13.244 1.00 97.56 92 GLU A C 1
ATOM 705 O O . GLU A 1 92 ? -8.464 -0.515 13.830 1.00 97.56 92 GLU A O 1
ATOM 710 N N . SER A 1 93 ? -7.375 -0.893 11.914 1.00 97.31 93 SER A N 1
ATOM 711 C CA . SER A 1 93 ? -8.503 -0.582 11.021 1.00 97.31 93 SER A CA 1
ATOM 712 C C . SER A 1 93 ? -9.763 -1.431 11.242 1.00 97.31 93 SER A C 1
ATOM 714 O O . SER A 1 93 ? -10.827 -1.100 10.718 1.00 97.31 93 SER A O 1
ATOM 716 N N . GLY A 1 94 ? -9.651 -2.572 11.933 1.00 96.81 94 GLY A N 1
ATOM 717 C CA . GLY A 1 94 ? -10.728 -3.557 12.088 1.00 96.81 94 GLY A CA 1
ATOM 718 C C . GLY A 1 94 ? -11.087 -4.308 10.797 1.00 96.81 94 GLY A C 1
ATOM 719 O O . GLY A 1 94 ? -11.983 -5.154 10.800 1.00 96.81 94 GLY A O 1
ATOM 720 N N . LYS A 1 95 ? -10.393 -4.034 9.683 1.00 97.56 95 LYS A N 1
ATOM 721 C CA . LYS A 1 95 ? -10.619 -4.671 8.383 1.00 97.56 95 LYS A CA 1
ATOM 722 C C . LYS A 1 95 ? -9.616 -5.802 8.192 1.00 97.56 95 LYS A C 1
ATOM 724 O O . LYS A 1 95 ? -8.467 -5.558 7.831 1.00 97.56 95 LYS A O 1
ATOM 729 N N . LEU A 1 96 ? -10.061 -7.047 8.390 1.00 97.94 96 LEU A N 1
ATOM 730 C CA . LEU A 1 96 ? -9.204 -8.247 8.369 1.00 97.94 96 LEU A CA 1
ATOM 731 C C . LEU A 1 96 ? -8.295 -8.330 7.136 1.00 97.94 96 LEU A C 1
ATOM 733 O O . LEU A 1 96 ? -7.123 -8.677 7.241 1.00 97.94 96 LEU A O 1
ATOM 737 N N . GLU A 1 97 ? -8.828 -7.962 5.974 1.00 97.94 97 GLU A N 1
ATOM 738 C CA . GLU A 1 97 ? -8.097 -7.919 4.711 1.00 97.94 97 GLU A CA 1
ATOM 739 C C . GLU A 1 97 ? -6.897 -6.960 4.719 1.00 97.94 97 GLU A C 1
ATOM 741 O O . GLU A 1 97 ? -5.862 -7.278 4.127 1.00 97.94 97 GLU A O 1
ATOM 746 N N . LEU A 1 98 ? -7.015 -5.800 5.369 1.00 98.44 98 LEU A N 1
ATOM 747 C CA . LEU A 1 98 ? -5.913 -4.845 5.497 1.00 98.44 98 LEU A CA 1
ATOM 748 C C . LEU A 1 98 ? -4.953 -5.283 6.594 1.00 98.44 98 LEU A C 1
ATOM 750 O O . LEU A 1 98 ? -3.749 -5.322 6.371 1.00 98.44 98 LEU A O 1
ATOM 754 N N . MET A 1 99 ? -5.485 -5.698 7.744 1.00 98.56 99 MET A N 1
ATOM 755 C CA . MET A 1 99 ? -4.680 -6.179 8.867 1.00 98.56 99 MET A CA 1
ATOM 756 C C . MET A 1 99 ? -3.752 -7.318 8.433 1.00 98.56 99 MET A C 1
ATOM 758 O O . MET A 1 99 ? -2.549 -7.258 8.667 1.00 98.56 99 MET A O 1
ATOM 762 N N . HIS A 1 100 ? -4.285 -8.318 7.724 1.00 98.25 100 HIS A N 1
ATOM 763 C CA . HIS A 1 100 ? -3.495 -9.426 7.191 1.00 98.25 100 HIS A CA 1
ATOM 764 C C . HIS A 1 100 ? -2.393 -8.947 6.237 1.00 98.25 100 HIS A C 1
ATOM 766 O O . HIS A 1 100 ? -1.246 -9.364 6.362 1.00 98.25 100 HIS A O 1
ATOM 772 N N . ARG A 1 101 ? -2.711 -8.053 5.293 1.00 98.31 101 ARG A N 1
ATOM 773 C CA . ARG A 1 101 ? -1.721 -7.576 4.316 1.00 98.31 101 ARG A CA 1
ATOM 774 C C . ARG A 1 101 ? -0.646 -6.693 4.955 1.00 98.31 101 ARG A C 1
ATOM 776 O O . ARG A 1 101 ? 0.506 -6.810 4.555 1.00 98.31 101 ARG A O 1
ATOM 783 N N . VAL A 1 102 ? -0.967 -5.879 5.968 1.00 98.25 102 VAL A N 1
ATOM 784 C CA . VAL A 1 102 ? 0.069 -5.173 6.746 1.00 98.25 102 VAL A CA 1
ATOM 785 C C . VAL A 1 102 ? 0.937 -6.152 7.522 1.00 98.25 102 VAL A C 1
ATOM 787 O O . VAL A 1 102 ? 2.144 -5.956 7.566 1.00 98.25 102 VAL A O 1
ATOM 790 N N . LEU A 1 103 ? 0.372 -7.213 8.102 1.00 98.19 103 LEU A N 1
ATOM 791 C CA . LEU A 1 103 ? 1.178 -8.223 8.789 1.00 98.19 103 LEU A CA 1
ATOM 792 C C . LEU A 1 103 ? 2.156 -8.914 7.834 1.00 98.19 103 LEU A C 1
ATOM 794 O O . LEU A 1 103 ? 3.320 -9.056 8.188 1.00 98.19 103 LEU A O 1
ATOM 798 N N . VAL A 1 104 ? 1.721 -9.269 6.621 1.00 98.00 104 VAL A N 1
ATOM 799 C CA . VAL A 1 104 ? 2.615 -9.800 5.575 1.00 98.00 104 VAL A CA 1
ATOM 800 C C . VAL A 1 104 ? 3.674 -8.769 5.187 1.00 98.00 104 VAL A C 1
ATOM 802 O O . VAL A 1 104 ? 4.851 -9.100 5.125 1.00 98.00 104 VAL A O 1
ATOM 805 N N . MET A 1 105 ? 3.276 -7.510 4.980 1.00 97.75 105 MET A N 1
ATOM 806 C CA . MET A 1 105 ? 4.213 -6.428 4.688 1.00 97.75 105 MET A CA 1
ATOM 807 C C . MET A 1 105 ? 5.290 -6.337 5.771 1.00 97.75 105 MET A C 1
ATOM 809 O O . MET A 1 105 ? 6.453 -6.345 5.406 1.00 97.75 105 MET A O 1
ATOM 813 N N . ILE A 1 106 ? 4.907 -6.312 7.057 1.00 97.12 106 ILE A N 1
ATOM 814 C CA . ILE A 1 106 ? 5.809 -6.251 8.222 1.00 97.12 106 ILE A CA 1
ATOM 815 C C . ILE A 1 106 ? 6.672 -7.508 8.349 1.00 97.12 106 ILE A C 1
ATOM 817 O O . ILE A 1 106 ? 7.825 -7.397 8.737 1.00 97.12 106 ILE A O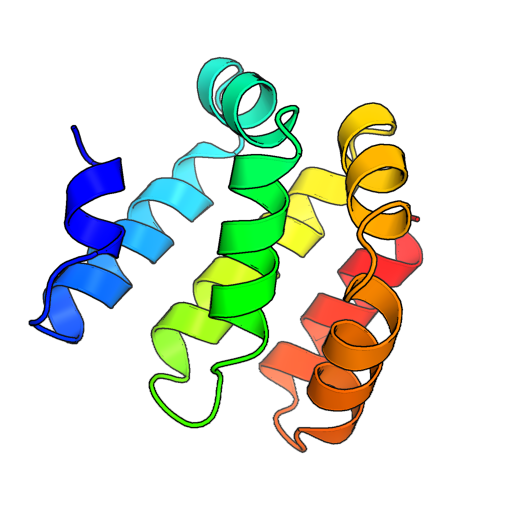 1
ATOM 821 N N . GLN A 1 107 ? 6.137 -8.689 8.037 1.00 97.31 107 GLN A N 1
ATOM 822 C CA . GLN A 1 107 ? 6.889 -9.945 8.075 1.00 97.31 107 GLN A CA 1
ATOM 823 C C . GLN A 1 107 ? 8.087 -9.939 7.112 1.00 97.31 107 GLN A C 1
ATOM 825 O O . GLN A 1 107 ? 9.066 -10.634 7.374 1.00 97.31 107 GLN A O 1
ATOM 830 N N . ASN A 1 108 ? 8.000 -9.175 6.020 1.00 95.81 108 ASN A N 1
ATOM 831 C CA . ASN A 1 108 ? 9.057 -9.057 5.017 1.00 95.81 108 ASN A CA 1
ATOM 832 C C . ASN A 1 108 ? 10.102 -7.966 5.342 1.00 95.81 108 ASN A C 1
ATOM 834 O O . ASN A 1 108 ? 11.097 -7.880 4.628 1.00 95.81 108 ASN A O 1
ATOM 838 N N . LEU A 1 109 ? 9.866 -7.112 6.350 1.00 91.94 109 LEU A N 1
ATOM 839 C CA . LEU A 1 109 ? 10.770 -6.017 6.753 1.00 91.94 109 LEU A CA 1
ATOM 840 C C . LEU A 1 109 ? 11.825 -6.502 7.750 1.00 91.94 109 LEU A C 1
ATOM 842 O O . LEU A 1 109 ? 12.960 -5.981 7.678 1.00 91.94 109 LEU A O 1
#

Foldseek 3Di:
DLCVLCVDPDLVSNLVSLLVLLVCLVPVVSLVVLLDLVSLVVLLVQLLVCVVPVSSNLSSLSSLLVSLLDPSNLVSLVVDPCNVVSLVSQCVVPDPSSVVSSVSNVVSD

Secondary structure (DSSP, 8-state):
-GGGGGG-SSHHHHHHHHHHHHTTTTSHHHHHHHTSHHHHHHHHHHHHTTTT-HHHHHHHHHHHHHHTTSHHHHHHHHHSTTHHHHHHHHHTS--HHHHHHHHHHHHT-

Organism: NCBI:txid33649